Protein AF-A0A0S8DMG9-F1 (afdb_monomer)

pLDDT: mean 88.46, std 14.04, range [35.97, 98.25]

Secondary structure (DSSP, 8-state):
-HHHHHHHHHHHHHTSEE-S-TTSBPTTTSSBPSSEEEES-HHHHTTS-HHHHHTS--EEEE--HHHHHHHTT----SHHHHHHHHHHHHHHHTHHHHTPPP--HHHHHTS-HHHHHHHHHHHHHHHHHHHHHH--------

Structure (mmCIF, N/CA/C/O backbone):
data_AF-A0A0S8DMG9-F1
#
_entry.id   AF-A0A0S8DMG9-F1
#
loop_
_atom_site.group_PDB
_atom_site.id
_atom_site.type_symbol
_atom_site.label_atom_id
_atom_site.label_alt_id
_atom_site.label_comp_id
_atom_site.label_asym_id
_atom_site.label_entity_id
_atom_site.label_seq_id
_atom_site.pdbx_PDB_ins_code
_atom_site.Cartn_x
_atom_site.Cartn_y
_atom_site.Cartn_z
_atom_site.occupancy
_atom_site.B_iso_or_equiv
_atom_site.auth_seq_id
_atom_site.auth_comp_id
_atom_site.auth_asym_id
_atom_site.auth_atom_id
_atom_site.pdbx_PDB_model_num
ATOM 1 N N . MET A 1 1 ? 32.160 -0.568 -6.320 1.00 47.88 1 MET A N 1
ATOM 2 C CA . MET A 1 1 ? 30.929 -1.111 -6.952 1.00 47.88 1 MET A CA 1
ATOM 3 C C . MET A 1 1 ? 29.608 -0.477 -6.490 1.00 47.88 1 MET A C 1
ATOM 5 O O . MET A 1 1 ? 28.676 -0.460 -7.279 1.00 47.88 1 MET A O 1
ATOM 9 N N . VAL A 1 2 ? 29.483 0.077 -5.274 1.00 43.91 2 VAL A N 1
ATOM 10 C CA . VAL A 1 2 ? 28.187 0.589 -4.753 1.00 43.91 2 VAL A CA 1
ATOM 11 C C . VAL A 1 2 ? 27.739 1.923 -5.387 1.00 43.91 2 VAL A C 1
ATOM 13 O O . VAL A 1 2 ? 26.551 2.133 -5.623 1.00 43.91 2 VAL A O 1
ATOM 16 N N . LEU A 1 3 ? 28.683 2.811 -5.723 1.00 42.16 3 LEU A N 1
ATOM 17 C CA . LEU A 1 3 ? 28.391 4.150 -6.264 1.00 42.16 3 LEU A CA 1
ATOM 18 C C . LEU A 1 3 ? 27.793 4.139 -7.683 1.00 42.16 3 LEU A C 1
ATOM 20 O O . LEU A 1 3 ? 26.922 4.951 -7.981 1.00 42.16 3 LEU A O 1
ATOM 24 N N . HIS A 1 4 ? 28.209 3.199 -8.538 1.00 43.38 4 HIS A N 1
ATOM 25 C CA . HIS A 1 4 ? 27.681 3.081 -9.905 1.00 43.38 4 HIS A CA 1
ATOM 26 C C . HIS A 1 4 ? 26.231 2.579 -9.914 1.00 43.38 4 HIS A C 1
ATOM 28 O O . HIS A 1 4 ? 25.401 3.105 -10.649 1.00 43.38 4 HIS A O 1
ATOM 34 N N . ARG A 1 5 ? 25.892 1.638 -9.019 1.00 51.09 5 ARG A N 1
ATOM 35 C CA . ARG A 1 5 ? 24.514 1.152 -8.855 1.00 51.09 5 ARG A CA 1
ATOM 36 C C . ARG A 1 5 ? 23.563 2.261 -8.399 1.00 51.09 5 ARG A C 1
ATOM 38 O O . ARG A 1 5 ? 22.465 2.359 -8.926 1.00 51.09 5 ARG A O 1
ATOM 45 N N . ARG A 1 6 ? 23.988 3.129 -7.470 1.00 56.97 6 ARG A N 1
ATOM 46 C CA . ARG A 1 6 ? 23.168 4.265 -7.006 1.00 56.97 6 ARG A CA 1
ATOM 47 C C . ARG A 1 6 ? 22.858 5.280 -8.113 1.00 56.97 6 ARG A C 1
ATOM 49 O O . ARG A 1 6 ? 21.743 5.781 -8.145 1.00 56.97 6 ARG A O 1
ATOM 56 N N . LYS A 1 7 ? 23.797 5.555 -9.029 1.00 57.00 7 LYS A N 1
ATOM 57 C CA . LYS A 1 7 ? 23.536 6.427 -10.191 1.00 57.00 7 LYS A CA 1
ATOM 58 C C . LYS A 1 7 ? 22.537 5.810 -11.176 1.00 57.00 7 LYS A C 1
ATOM 60 O O . LYS A 1 7 ? 21.659 6.527 -11.637 1.00 57.00 7 LYS A O 1
ATOM 65 N N . ALA A 1 8 ? 22.627 4.503 -11.435 1.00 59.38 8 ALA A N 1
ATOM 66 C CA . ALA A 1 8 ? 21.688 3.803 -12.318 1.00 59.38 8 ALA A CA 1
ATOM 67 C C . ALA A 1 8 ? 20.244 3.835 -11.779 1.00 59.38 8 ALA A C 1
ATOM 69 O O . ALA A 1 8 ? 19.332 4.207 -12.505 1.00 59.38 8 ALA A O 1
ATOM 70 N N . PHE A 1 9 ? 20.046 3.578 -10.478 1.00 61.88 9 PHE A N 1
ATOM 71 C CA . PHE A 1 9 ? 18.717 3.662 -9.849 1.00 61.88 9 PHE A CA 1
ATOM 72 C C . PHE A 1 9 ? 18.090 5.064 -9.916 1.00 61.88 9 PHE A C 1
ATOM 74 O O . PHE A 1 9 ? 16.878 5.179 -10.064 1.00 61.88 9 PHE A O 1
ATOM 81 N N . LEU A 1 10 ? 18.900 6.123 -9.800 1.00 66.50 10 LEU A N 1
ATOM 82 C CA . LEU A 1 10 ? 18.418 7.504 -9.908 1.00 66.50 10 LEU A CA 1
ATOM 83 C C . LEU A 1 10 ? 18.023 7.866 -11.344 1.00 66.50 10 LEU A C 1
ATOM 85 O O . LEU A 1 10 ? 17.040 8.571 -11.538 1.00 66.50 10 LEU A O 1
ATOM 89 N N . MET A 1 11 ? 18.762 7.376 -12.344 1.00 67.06 11 MET A N 1
ATOM 90 C CA . MET A 1 11 ? 18.392 7.559 -13.751 1.00 67.06 11 MET A CA 1
ATOM 91 C C . MET A 1 11 ? 17.102 6.803 -14.091 1.00 67.06 11 MET A C 1
ATOM 93 O O . MET A 1 11 ? 16.217 7.377 -14.720 1.00 67.06 11 MET A O 1
ATOM 97 N N . ASP A 1 12 ? 16.955 5.570 -13.596 1.00 77.75 12 ASP A N 1
ATOM 98 C CA . ASP A 1 12 ? 15.754 4.758 -13.811 1.00 77.75 12 ASP A CA 1
ATOM 99 C C . ASP A 1 12 ? 14.508 5.346 -13.124 1.00 77.75 12 ASP A C 1
ATOM 101 O O . ASP A 1 12 ? 13.416 5.272 -13.679 1.00 77.75 12 ASP A O 1
ATOM 105 N N . ASP A 1 13 ? 14.635 5.960 -11.939 1.00 83.06 13 ASP A N 1
ATOM 106 C CA . ASP A 1 13 ? 13.503 6.595 -11.239 1.00 83.06 13 ASP A CA 1
ATOM 107 C C . ASP A 1 13 ? 12.941 7.822 -11.974 1.00 83.06 13 ASP A C 1
ATOM 109 O O . ASP A 1 13 ? 11.728 8.071 -11.950 1.00 83.06 13 ASP A O 1
ATOM 113 N N . CYS A 1 14 ? 13.807 8.582 -12.647 1.00 84.31 14 CYS A N 1
ATOM 114 C CA . CYS A 1 14 ? 13.410 9.751 -13.430 1.00 84.31 14 CYS A CA 1
ATOM 115 C C . CYS A 1 14 ? 12.607 9.383 -14.686 1.00 84.31 14 CYS A C 1
ATOM 117 O O . CYS A 1 14 ? 11.887 10.233 -15.200 1.00 84.31 14 CYS A O 1
ATOM 119 N N . ALA A 1 15 ? 12.695 8.136 -15.159 1.00 87.31 15 ALA A N 1
ATOM 120 C CA . ALA A 1 15 ? 11.975 7.668 -16.343 1.00 87.31 15 ALA A CA 1
ATOM 121 C C . ALA A 1 15 ? 10.473 7.413 -16.096 1.00 87.31 15 ALA A C 1
ATOM 123 O O . ALA A 1 15 ? 9.739 7.110 -17.033 1.00 87.31 15 ALA A O 1
ATOM 124 N N . TYR A 1 16 ? 10.005 7.503 -14.846 1.00 93.38 16 TYR A N 1
ATOM 125 C CA . TYR A 1 16 ? 8.613 7.231 -14.490 1.00 93.38 16 TYR A CA 1
ATOM 126 C C . TYR A 1 16 ? 7.743 8.483 -14.539 1.00 93.38 16 TYR A C 1
ATOM 128 O O . TYR A 1 16 ? 8.009 9.465 -13.840 1.00 93.38 16 TYR A O 1
ATOM 136 N N . ASP A 1 17 ? 6.602 8.369 -15.215 1.00 94.19 17 ASP A N 1
ATOM 137 C CA . ASP A 1 17 ? 5.538 9.362 -15.147 1.00 94.19 17 ASP A CA 1
ATOM 138 C C . ASP A 1 17 ? 4.932 9.412 -13.739 1.00 94.19 17 ASP A C 1
ATOM 140 O O . ASP A 1 17 ? 4.507 8.399 -13.164 1.00 94.19 17 ASP A O 1
ATOM 144 N N . ILE A 1 18 ? 4.849 10.619 -13.184 1.00 94.88 18 ILE A N 1
ATOM 145 C CA . ILE A 1 18 ? 4.314 10.853 -11.843 1.00 94.88 18 ILE A CA 1
ATOM 146 C C . ILE A 1 18 ? 2.795 11.043 -11.914 1.00 94.88 18 ILE A C 1
ATOM 148 O O . ILE A 1 18 ? 2.296 12.023 -12.460 1.00 94.88 18 ILE A O 1
ATOM 152 N N . MET A 1 19 ? 2.039 10.130 -11.300 1.00 94.31 19 MET A N 1
ATOM 153 C CA . MET A 1 19 ? 0.568 10.090 -11.391 1.00 94.31 19 MET A CA 1
ATOM 154 C C . MET A 1 19 ? -0.166 10.772 -10.213 1.00 94.31 19 MET A C 1
ATOM 156 O O . MET A 1 19 ? -1.377 10.583 -10.039 1.00 94.31 19 MET A O 1
ATOM 160 N N . GLY A 1 20 ? 0.552 11.525 -9.376 1.00 92.31 20 GLY A N 1
ATOM 161 C CA . GLY A 1 20 ? 0.047 12.228 -8.187 1.00 92.31 20 GLY A CA 1
ATOM 162 C C . GLY A 1 20 ? 1.186 12.774 -7.322 1.00 92.31 20 GLY A C 1
ATOM 163 O O . GLY A 1 20 ? 2.350 12.564 -7.644 1.00 92.31 20 GLY A O 1
ATOM 164 N N . ARG A 1 21 ? 0.883 13.464 -6.226 1.00 92.75 21 ARG A N 1
ATOM 165 C CA . ARG A 1 21 ? 1.882 14.023 -5.297 1.00 92.75 21 ARG A CA 1
ATOM 166 C C . ARG A 1 21 ? 1.889 13.274 -3.967 1.00 92.75 21 ARG A C 1
ATOM 168 O O . ARG A 1 21 ? 0.914 12.608 -3.637 1.00 92.75 21 ARG A O 1
ATOM 175 N N . GLU A 1 22 ? 2.971 13.403 -3.203 1.00 90.44 22 GLU A N 1
ATOM 176 C CA . GLU A 1 22 ? 2.932 13.044 -1.779 1.00 90.44 22 GLU A CA 1
ATOM 177 C C . GLU A 1 22 ? 1.840 13.860 -1.072 1.00 90.44 22 GLU A C 1
ATOM 179 O O . GLU A 1 22 ? 1.543 14.988 -1.476 1.00 90.44 22 GLU A O 1
ATOM 184 N N . GLY A 1 23 ? 1.183 13.265 -0.079 1.00 93.69 23 GLY A N 1
ATOM 185 C CA . GLY A 1 23 ? -0.035 13.808 0.526 1.00 93.69 23 GLY A CA 1
ATOM 186 C C . GLY A 1 23 ? -1.326 13.485 -0.242 1.00 93.69 23 GLY A C 1
ATOM 187 O O . GLY A 1 23 ? -2.403 13.488 0.351 1.00 93.69 23 GLY A O 1
ATOM 188 N N . ASP A 1 24 ? -1.273 13.115 -1.533 1.00 95.81 24 ASP A N 1
ATOM 189 C CA . ASP A 1 24 ? -2.478 12.631 -2.225 1.00 95.81 24 ASP A CA 1
ATOM 190 C C . ASP A 1 24 ? -2.954 11.297 -1.606 1.00 95.81 24 ASP A C 1
ATOM 192 O O . ASP A 1 24 ? -2.134 10.522 -1.095 1.00 95.81 24 ASP A O 1
ATOM 196 N N . PRO A 1 25 ? -4.252 10.949 -1.715 1.00 96.69 25 PRO A N 1
ATOM 197 C CA . PRO A 1 25 ? -4.749 9.654 -1.267 1.00 96.69 25 PRO A CA 1
ATOM 198 C C . PRO A 1 25 ? -4.039 8.483 -1.960 1.00 96.69 25 PRO A C 1
ATOM 200 O O . PRO A 1 25 ? -4.014 8.373 -3.192 1.00 96.69 25 PRO A O 1
ATOM 203 N N . CYS A 1 26 ? -3.523 7.566 -1.147 1.00 97.31 26 CYS A N 1
ATOM 204 C CA . CYS A 1 26 ? -2.907 6.308 -1.536 1.00 97.31 26 CYS A CA 1
ATOM 205 C C . CYS A 1 26 ? -3.820 5.561 -2.503 1.00 97.31 26 CYS A C 1
ATOM 207 O O . CYS A 1 26 ? -4.970 5.238 -2.190 1.00 97.31 26 CYS A O 1
ATOM 209 N N . VAL A 1 27 ? -3.291 5.209 -3.674 1.00 96.81 27 VAL A N 1
ATOM 210 C CA . VAL A 1 27 ? -4.088 4.583 -4.741 1.00 96.81 27 VAL A CA 1
ATOM 211 C C . VAL A 1 27 ? -4.620 3.189 -4.383 1.00 96.81 27 VAL A C 1
ATOM 213 O O . 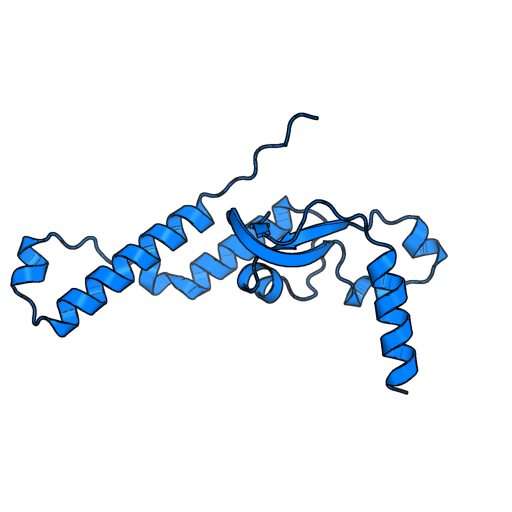VAL A 1 27 ? -5.512 2.671 -5.070 1.00 96.81 27 VAL A O 1
ATOM 216 N N . TYR A 1 28 ? -4.092 2.597 -3.309 1.00 96.94 28 TYR A N 1
ATOM 217 C CA . TYR A 1 28 ? -4.423 1.259 -2.829 1.00 96.94 28 TYR A CA 1
ATOM 218 C C . TYR A 1 28 ? -5.417 1.253 -1.668 1.00 96.94 28 TYR A C 1
ATOM 220 O O . TYR A 1 28 ? -6.279 0.382 -1.640 1.00 96.94 28 TYR A O 1
ATOM 228 N N . CYS A 1 29 ? -5.338 2.205 -0.735 1.00 96.94 29 CYS A N 1
ATOM 229 C CA . CYS A 1 29 ? -6.167 2.177 0.479 1.00 96.94 29 CYS A CA 1
ATOM 230 C C . CYS A 1 29 ? -6.709 3.539 0.937 1.00 96.94 29 CYS A C 1
ATOM 232 O O . CYS A 1 29 ? -7.268 3.625 2.024 1.00 96.94 29 CYS A O 1
ATOM 234 N N . GLY A 1 30 ? -6.505 4.610 0.166 1.00 96.12 30 GLY A N 1
ATOM 235 C CA . GLY A 1 30 ? -7.062 5.935 0.456 1.00 96.12 30 GLY A CA 1
ATOM 236 C C . GLY A 1 30 ? -6.365 6.736 1.560 1.00 96.12 30 GLY A C 1
ATOM 237 O O . GLY A 1 30 ? -6.618 7.928 1.663 1.00 96.12 30 GLY A O 1
ATOM 238 N N . GLN A 1 31 ? -5.466 6.125 2.338 1.00 96.50 31 GLN A N 1
ATOM 239 C CA . GLN A 1 31 ? -4.638 6.828 3.330 1.00 96.50 31 GLN A CA 1
ATOM 240 C C . GLN A 1 31 ? -3.743 7.886 2.699 1.00 96.50 31 GLN A C 1
ATOM 242 O O . GLN A 1 31 ? -3.377 7.750 1.538 1.00 96.50 31 GLN A O 1
ATOM 247 N N . GLU A 1 32 ? -3.314 8.879 3.468 1.00 96.69 32 GLU A N 1
ATOM 248 C CA . GLU A 1 32 ? -2.330 9.853 2.999 1.00 96.69 32 GLU A CA 1
ATOM 249 C C . GLU A 1 32 ? -1.055 9.153 2.492 1.00 96.69 32 GLU A C 1
ATOM 251 O O . GLU A 1 32 ? -0.521 8.229 3.121 1.00 96.69 32 GLU A O 1
ATOM 256 N N . SER A 1 33 ? -0.609 9.527 1.293 1.00 97.44 33 SER A N 1
ATOM 257 C CA . SER A 1 33 ? 0.624 8.992 0.722 1.00 97.44 33 SER A CA 1
ATOM 258 C C . SER A 1 33 ? 1.851 9.677 1.307 1.00 97.44 33 SER A C 1
ATOM 260 O O . SER A 1 33 ? 1.860 10.878 1.548 1.00 97.44 33 SER A O 1
ATOM 262 N N . SER A 1 34 ? 2.912 8.896 1.482 1.00 96.19 34 SER A N 1
ATOM 263 C CA . SER A 1 34 ? 4.204 9.357 2.002 1.00 96.19 34 SER A CA 1
ATOM 264 C C . SER A 1 34 ? 5.332 9.096 0.995 1.00 96.19 34 SER A C 1
ATOM 266 O O . SER A 1 34 ? 6.469 8.860 1.393 1.00 96.19 34 SER A O 1
ATOM 268 N N . GLY A 1 35 ? 4.977 8.944 -0.282 1.00 95.12 35 GLY A N 1
ATOM 269 C CA . GLY A 1 35 ? 5.871 8.558 -1.369 1.00 95.12 35 GLY A CA 1
ATOM 270 C C . GLY A 1 35 ? 5.112 7.931 -2.537 1.00 95.12 35 GLY A C 1
ATOM 271 O O . GLY A 1 35 ? 3.874 7.921 -2.571 1.00 95.12 35 GLY A O 1
ATOM 272 N N . HIS A 1 36 ? 5.862 7.353 -3.476 1.00 96.06 36 HIS A N 1
ATOM 273 C CA . HIS A 1 36 ? 5.312 6.708 -4.667 1.00 96.06 36 HIS A CA 1
ATOM 274 C C . HIS A 1 36 ? 5.700 5.235 -4.764 1.00 96.06 36 HIS A C 1
ATOM 276 O O . HIS A 1 36 ? 6.788 4.826 -4.366 1.00 96.06 36 HIS A O 1
ATOM 282 N N . ASP A 1 37 ? 4.785 4.450 -5.320 1.00 96.12 37 ASP A N 1
ATOM 283 C CA . ASP A 1 37 ? 5.003 3.068 -5.729 1.00 96.12 37 ASP A CA 1
ATOM 284 C C . ASP A 1 37 ? 5.266 3.004 -7.238 1.00 96.12 37 ASP A C 1
ATOM 286 O O . ASP A 1 37 ? 4.475 3.531 -8.029 1.00 96.12 37 AS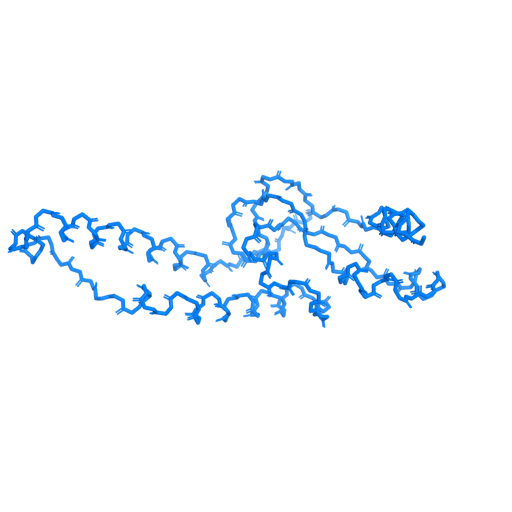P A O 1
ATOM 290 N N . HIS A 1 38 ? 6.363 2.355 -7.625 1.00 95.38 38 HIS A N 1
ATOM 291 C CA . HIS A 1 38 ? 6.784 2.181 -9.015 1.00 95.38 38 HIS A CA 1
ATOM 292 C C . HIS A 1 38 ? 6.071 1.003 -9.667 1.00 95.38 38 HIS A C 1
ATOM 294 O O . HIS A 1 38 ? 6.098 -0.126 -9.169 1.00 95.38 38 HIS A O 1
ATOM 300 N N . VAL A 1 39 ? 5.464 1.257 -10.824 1.00 94.62 39 VAL A N 1
ATOM 301 C CA . VAL A 1 39 ? 4.803 0.240 -11.639 1.00 94.62 39 VAL A CA 1
ATOM 302 C C . VAL A 1 39 ? 5.339 0.317 -13.071 1.00 94.62 39 VAL A C 1
ATOM 304 O O . VAL A 1 39 ? 5.000 1.263 -13.787 1.00 94.62 39 VAL A O 1
ATOM 307 N N . PRO A 1 40 ? 6.134 -0.671 -13.525 1.00 93.69 40 PRO A N 1
ATOM 308 C CA . PRO A 1 40 ? 6.704 -1.809 -12.779 1.00 93.69 40 PRO A CA 1
ATOM 309 C C . PRO A 1 40 ? 7.685 -1.401 -11.654 1.00 93.69 40 PRO A C 1
ATOM 311 O O . PRO A 1 40 ? 8.077 -0.247 -11.602 1.00 93.69 40 PRO A O 1
ATOM 314 N N . PRO A 1 41 ? 8.113 -2.309 -10.757 1.00 93.06 41 PRO A N 1
ATOM 315 C CA . PRO A 1 41 ? 9.083 -1.973 -9.709 1.00 93.06 41 PRO A CA 1
ATOM 316 C C . PRO A 1 41 ? 10.466 -1.590 -10.255 1.00 93.06 41 PRO A C 1
ATOM 318 O O . PRO A 1 41 ? 10.965 -2.218 -11.193 1.00 93.06 41 PRO A O 1
ATOM 321 N N . LEU A 1 42 ? 11.156 -0.651 -9.596 1.00 91.38 42 LEU A N 1
ATOM 322 C CA . LEU A 1 42 ? 12.515 -0.233 -9.980 1.00 91.38 42 LEU A CA 1
ATOM 323 C C . LEU A 1 42 ? 13.509 -1.397 -10.049 1.00 91.38 42 LEU A C 1
ATOM 325 O O . LEU A 1 42 ? 14.302 -1.466 -10.979 1.00 91.38 42 LEU A O 1
ATOM 329 N N . ALA A 1 43 ? 13.441 -2.343 -9.107 1.00 90.38 43 ALA A N 1
ATOM 330 C CA . ALA A 1 43 ? 14.327 -3.510 -9.087 1.00 90.38 43 ALA A CA 1
ATOM 331 C C . ALA A 1 43 ? 14.149 -4.441 -10.304 1.00 90.38 43 ALA A C 1
ATOM 333 O O . ALA A 1 43 ? 15.053 -5.216 -10.628 1.00 90.38 43 ALA A O 1
ATOM 334 N N . TYR A 1 44 ? 12.985 -4.386 -10.960 1.00 91.12 44 TYR A N 1
ATOM 335 C CA . TYR A 1 44 ? 12.739 -5.067 -12.227 1.00 91.12 44 TYR A CA 1
ATOM 336 C C . TYR A 1 44 ? 13.311 -4.252 -13.392 1.00 91.12 44 TYR A C 1
ATOM 338 O O . TYR A 1 44 ? 14.081 -4.792 -14.182 1.00 91.12 44 TYR A O 1
ATOM 346 N N . ILE A 1 45 ? 13.016 -2.949 -13.448 1.00 91.69 45 ILE A N 1
ATOM 347 C CA . ILE A 1 45 ? 13.499 -2.057 -14.514 1.00 91.69 45 ILE A CA 1
ATOM 348 C C . ILE A 1 45 ? 15.023 -1.965 -14.559 1.00 91.69 45 ILE A C 1
ATOM 350 O O . ILE A 1 45 ? 15.595 -2.034 -15.642 1.00 91.69 45 ILE A O 1
ATOM 354 N N . SER A 1 46 ? 15.701 -1.939 -13.411 1.00 89.69 46 SER A N 1
ATOM 355 C CA . SER A 1 46 ? 17.166 -1.854 -13.338 1.00 89.69 46 SER A CA 1
ATOM 356 C C . SER A 1 46 ? 17.903 -3.052 -13.957 1.00 89.69 46 SER A C 1
ATOM 358 O O . SER A 1 46 ? 19.131 -3.066 -13.994 1.00 89.69 46 SER A O 1
ATOM 360 N N . LYS A 1 47 ? 17.178 -4.111 -14.339 1.00 90.06 47 LYS A N 1
ATOM 361 C CA . LYS A 1 47 ? 17.722 -5.329 -14.960 1.00 90.06 47 LYS A CA 1
ATOM 362 C C . LYS A 1 47 ? 17.482 -5.388 -16.472 1.00 90.06 47 LYS A C 1
ATOM 364 O O . LYS A 1 47 ? 17.961 -6.327 -17.098 1.00 90.06 47 LYS A O 1
ATOM 369 N N . LEU A 1 48 ? 16.720 -4.450 -17.028 1.00 90.44 48 LEU A N 1
ATOM 370 C CA . LEU A 1 48 ? 16.390 -4.399 -18.450 1.00 90.44 48 LEU A CA 1
ATOM 371 C C . LEU A 1 48 ? 17.370 -3.495 -19.202 1.00 90.44 48 LEU A C 1
ATOM 373 O O . LEU A 1 48 ? 17.959 -2.585 -18.617 1.00 90.44 48 LEU A O 1
ATOM 377 N N . ASP A 1 49 ? 17.526 -3.744 -20.497 1.00 92.00 49 ASP A N 1
ATOM 378 C CA . ASP A 1 49 ? 18.205 -2.845 -21.428 1.00 92.00 49 ASP A CA 1
ATOM 379 C C . ASP A 1 49 ? 17.326 -1.629 -21.788 1.00 92.00 49 ASP A C 1
ATOM 381 O O . ASP A 1 49 ? 16.105 -1.645 -21.612 1.00 92.00 49 ASP A O 1
ATOM 385 N N . GLU A 1 50 ? 17.953 -0.560 -22.283 1.00 87.44 50 GLU A N 1
ATOM 386 C CA . GLU A 1 50 ? 17.272 0.706 -22.593 1.00 87.44 50 GLU A CA 1
ATOM 387 C C . GLU A 1 50 ? 16.224 0.579 -23.710 1.00 87.44 50 GLU A C 1
ATOM 389 O O . GLU A 1 50 ? 15.186 1.236 -23.648 1.00 87.44 50 GLU A O 1
ATOM 394 N N . GLU A 1 51 ? 16.450 -0.285 -24.705 1.00 90.62 51 GLU A N 1
ATOM 395 C CA . GLU A 1 51 ? 15.488 -0.516 -25.789 1.00 90.62 51 GLU A CA 1
ATOM 396 C C . GLU A 1 51 ? 14.191 -1.100 -25.222 1.00 90.62 51 GLU A C 1
ATOM 398 O O . GLU A 1 51 ? 13.111 -0.544 -25.428 1.00 90.62 51 GLU A O 1
ATOM 403 N N . THR A 1 52 ? 14.295 -2.137 -24.388 1.00 90.88 52 THR A N 1
ATOM 404 C CA . THR A 1 52 ? 13.147 -2.724 -23.692 1.00 90.88 52 THR A CA 1
ATOM 405 C C . THR A 1 52 ? 12.448 -1.703 -22.790 1.00 90.88 52 THR A C 1
ATOM 407 O O . THR A 1 52 ? 11.215 -1.642 -22.783 1.00 90.88 52 THR A O 1
ATOM 410 N N . LYS A 1 53 ? 13.196 -0.880 -22.038 1.00 89.12 53 LYS A N 1
ATOM 411 C CA . LYS A 1 53 ? 12.615 0.153 -21.156 1.00 89.12 53 LYS A CA 1
ATOM 412 C C . LYS A 1 53 ? 11.767 1.161 -21.928 1.00 89.12 53 LYS A C 1
ATOM 414 O O . LYS A 1 53 ? 10.675 1.490 -21.467 1.00 89.12 53 LYS A O 1
ATOM 419 N N . ASN A 1 54 ? 12.216 1.589 -23.108 1.00 87.88 54 ASN A N 1
ATOM 420 C CA . ASN A 1 54 ? 11.509 2.562 -23.950 1.00 87.88 54 ASN A CA 1
ATOM 421 C C . ASN A 1 54 ? 10.139 2.067 -24.445 1.00 87.88 54 ASN A C 1
ATOM 423 O O . ASN A 1 54 ? 9.284 2.873 -24.811 1.00 87.88 54 ASN A O 1
ATOM 427 N N . HIS A 1 55 ? 9.899 0.754 -24.426 1.00 90.25 55 HIS A N 1
ATOM 428 C CA . HIS A 1 55 ? 8.611 0.154 -24.782 1.00 90.25 55 HIS A CA 1
ATOM 429 C C . HIS A 1 55 ? 7.674 -0.065 -23.582 1.00 90.25 55 HIS A C 1
ATOM 431 O O . HIS A 1 55 ? 6.545 -0.535 -23.756 1.00 90.25 55 HIS A O 1
ATOM 437 N N . LEU A 1 56 ? 8.108 0.261 -22.361 1.00 90.00 56 LEU A N 1
ATOM 438 C CA . LEU A 1 56 ? 7.317 0.088 -21.147 1.00 90.00 56 LEU A CA 1
ATOM 439 C C . LEU A 1 56 ? 6.641 1.388 -20.712 1.00 90.00 56 LEU A C 1
ATOM 441 O O . LEU A 1 56 ? 7.176 2.484 -20.800 1.00 90.00 56 LEU A O 1
ATOM 445 N N . ASN A 1 57 ? 5.443 1.238 -20.158 1.00 90.56 57 ASN A N 1
ATOM 446 C CA . ASN A 1 57 ? 4.699 2.335 -19.555 1.00 90.56 57 ASN A CA 1
ATOM 447 C C . ASN A 1 57 ? 5.082 2.457 -18.074 1.00 90.56 57 ASN A C 1
ATOM 449 O O . ASN A 1 57 ? 4.473 1.808 -17.219 1.00 90.56 57 ASN A O 1
ATOM 453 N N . LEU A 1 58 ? 6.123 3.240 -17.796 1.00 93.44 58 LEU A N 1
ATOM 454 C CA . LEU A 1 58 ? 6.675 3.436 -16.458 1.00 93.44 58 LEU A CA 1
ATOM 455 C C . LEU A 1 58 ? 5.879 4.512 -15.715 1.00 93.44 58 LEU A C 1
ATOM 457 O O . LEU A 1 58 ? 5.915 5.685 -16.074 1.00 93.44 58 LEU A O 1
ATOM 461 N N . ARG A 1 59 ? 5.140 4.125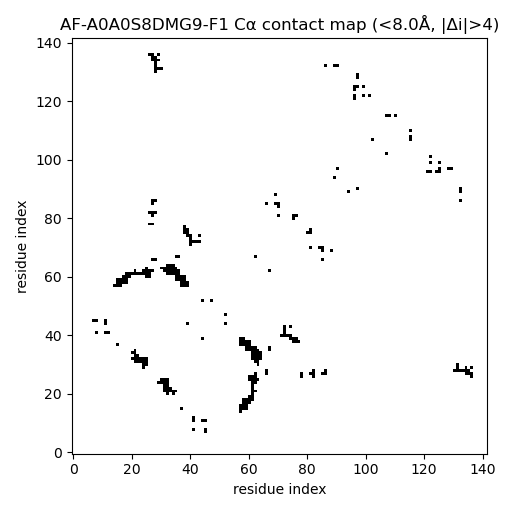 -14.670 1.00 95.06 59 ARG A N 1
ATOM 462 C CA . ARG A 1 59 ? 4.332 5.060 -13.869 1.00 95.06 59 ARG A CA 1
ATOM 463 C C . ARG A 1 59 ? 4.563 4.872 -12.389 1.00 95.06 59 ARG A C 1
ATOM 465 O O . ARG A 1 59 ? 4.612 3.741 -11.910 1.00 95.06 59 ARG A O 1
ATOM 472 N N . LYS A 1 60 ? 4.649 5.974 -11.651 1.00 95.25 60 LYS A N 1
ATOM 473 C CA . LYS A 1 60 ? 4.713 5.947 -10.190 1.00 95.25 60 LYS A CA 1
ATOM 474 C C . LYS A 1 60 ? 3.504 6.633 -9.570 1.00 95.25 60 LYS A C 1
ATOM 476 O O . LYS A 1 60 ? 3.078 7.707 -10.000 1.00 95.25 60 LYS A O 1
ATOM 481 N N . PHE A 1 61 ? 2.898 5.976 -8.585 1.00 95.75 61 PHE A N 1
ATOM 482 C CA . PHE A 1 61 ? 1.602 6.358 -8.016 1.00 95.75 61 PHE A CA 1
ATOM 483 C C . PHE A 1 61 ? 1.715 6.676 -6.527 1.00 95.75 61 PHE A C 1
ATOM 485 O O . PHE A 1 61 ? 2.438 5.965 -5.836 1.00 95.75 61 PHE A O 1
ATOM 492 N N . PRO A 1 62 ? 0.967 7.667 -6.005 1.00 97.31 62 PRO A N 1
ATOM 493 C CA . PRO A 1 62 ? 0.997 7.983 -4.582 1.00 97.31 62 PRO A CA 1
ATOM 494 C C . PRO A 1 62 ? 0.576 6.766 -3.748 1.00 97.31 62 PRO A C 1
ATOM 496 O O . PRO A 1 62 ? -0.491 6.178 -3.962 1.00 97.31 62 PRO A O 1
ATOM 499 N N . ALA A 1 63 ? 1.414 6.384 -2.790 1.00 97.62 63 ALA A N 1
ATOM 500 C CA . ALA A 1 63 ? 1.199 5.240 -1.918 1.00 97.62 63 ALA A CA 1
ATOM 501 C C . ALA A 1 63 ? 1.586 5.581 -0.475 1.00 97.62 63 ALA A C 1
ATOM 503 O O . ALA A 1 63 ? 2.598 6.229 -0.211 1.00 97.62 63 ALA A O 1
ATOM 504 N N . CYS A 1 64 ? 0.781 5.135 0.489 1.00 97.88 64 CYS A N 1
ATOM 505 C CA . CYS A 1 64 ? 1.186 5.205 1.889 1.00 97.88 64 CYS A CA 1
ATOM 506 C C . CYS A 1 64 ? 2.308 4.193 2.153 1.00 97.88 64 CYS A C 1
ATOM 508 O O . CYS A 1 64 ? 2.373 3.141 1.502 1.00 97.88 64 CYS A O 1
ATOM 510 N N . ARG A 1 65 ? 3.160 4.490 3.141 1.00 97.62 65 ARG A N 1
ATOM 511 C CA . ARG A 1 65 ? 4.322 3.667 3.508 1.00 97.62 65 ARG A CA 1
ATOM 512 C C . ARG A 1 65 ? 3.997 2.181 3.611 1.00 97.62 65 ARG A C 1
ATOM 514 O O .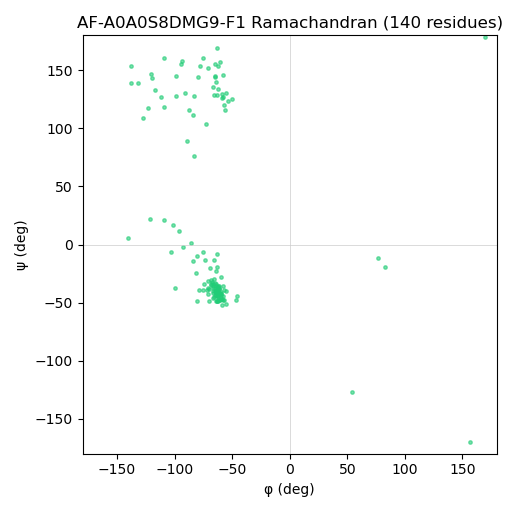 ARG A 1 65 ? 4.700 1.364 3.034 1.00 97.62 65 ARG A O 1
ATOM 521 N N . GLU A 1 66 ? 2.916 1.826 4.303 1.00 98.06 66 GLU A N 1
ATOM 522 C CA . GLU A 1 66 ? 2.562 0.423 4.514 1.00 98.06 66 GLU A CA 1
ATOM 523 C C . GLU A 1 66 ? 2.190 -0.300 3.214 1.00 98.06 66 GLU A C 1
ATOM 525 O O . GLU A 1 66 ? 2.657 -1.412 2.984 1.00 98.06 66 GLU A O 1
ATOM 530 N N . CYS A 1 67 ? 1.371 0.313 2.355 1.00 97.94 67 CYS A N 1
ATOM 531 C CA . CYS A 1 67 ? 0.991 -0.312 1.087 1.00 97.94 67 CYS A CA 1
ATOM 532 C C . CYS A 1 67 ? 2.203 -0.483 0.171 1.00 97.94 67 CYS A C 1
ATOM 534 O O . CYS A 1 67 ? 2.348 -1.536 -0.444 1.00 97.94 67 CYS A O 1
ATOM 536 N N . ASN A 1 68 ? 3.087 0.519 0.134 1.00 97.12 68 ASN A N 1
ATOM 537 C CA . ASN A 1 68 ? 4.325 0.442 -0.635 1.00 97.12 68 ASN A CA 1
ATOM 538 C C . ASN A 1 68 ? 5.243 -0.677 -0.105 1.00 97.12 68 ASN A C 1
ATOM 540 O O . ASN A 1 68 ? 5.734 -1.501 -0.868 1.00 97.12 68 ASN A O 1
ATOM 544 N N . SER A 1 69 ? 5.398 -0.789 1.221 1.00 97.31 69 SER A N 1
ATOM 545 C CA . SER A 1 69 ? 6.177 -1.869 1.842 1.00 97.31 69 SER A CA 1
ATOM 546 C C . SER A 1 69 ? 5.586 -3.262 1.609 1.00 97.31 69 SER A C 1
ATOM 548 O O . SER A 1 69 ? 6.343 -4.211 1.446 1.00 97.31 69 SER A O 1
ATOM 550 N N . ILE A 1 70 ? 4.256 -3.403 1.588 1.00 97.56 70 ILE A N 1
ATOM 551 C CA . ILE A 1 70 ? 3.592 -4.678 1.274 1.00 97.56 70 ILE A CA 1
ATOM 552 C C . ILE A 1 70 ? 3.887 -5.109 -0.166 1.00 97.56 70 ILE A C 1
ATOM 554 O O . ILE A 1 70 ? 4.090 -6.297 -0.411 1.00 97.56 70 ILE A O 1
ATOM 558 N N . LEU A 1 71 ? 3.875 -4.165 -1.111 1.00 97.06 71 LEU A N 1
ATOM 559 C CA . LEU A 1 71 ? 4.128 -4.445 -2.523 1.00 97.06 71 LEU A CA 1
ATOM 560 C C . LEU A 1 71 ? 5.596 -4.790 -2.782 1.00 97.06 71 LEU A C 1
ATOM 562 O O . LEU A 1 71 ? 5.867 -5.743 -3.510 1.00 97.06 71 LEU A O 1
ATOM 566 N N . GLY A 1 72 ? 6.531 -4.056 -2.176 1.00 94.44 72 GLY A N 1
ATOM 567 C CA . GLY A 1 72 ? 7.959 -4.294 -2.369 1.00 94.44 72 GLY A CA 1
ATOM 568 C C . GLY A 1 72 ? 8.336 -4.294 -3.854 1.00 94.44 72 GLY A C 1
ATOM 569 O O . GLY A 1 72 ? 8.010 -3.365 -4.589 1.00 94.44 72 GLY A O 1
ATOM 570 N N . ASP A 1 73 ? 9.001 -5.354 -4.309 1.00 93.06 73 ASP A N 1
ATOM 571 C CA . ASP A 1 73 ? 9.432 -5.540 -5.697 1.00 93.06 73 ASP A CA 1
ATOM 572 C C . ASP A 1 73 ? 8.538 -6.497 -6.506 1.00 93.06 73 ASP A C 1
ATOM 574 O O . ASP A 1 73 ? 8.930 -6.950 -7.586 1.00 93.06 73 ASP A O 1
ATOM 578 N N . ILE A 1 74 ? 7.317 -6.782 -6.034 1.00 94.06 74 ILE A N 1
ATOM 579 C CA . ILE A 1 74 ? 6.411 -7.694 -6.734 1.00 94.06 74 ILE A CA 1
ATOM 580 C C . ILE A 1 74 ? 6.027 -7.155 -8.119 1.00 94.06 74 ILE A C 1
ATOM 582 O O . ILE A 1 74 ? 5.550 -6.021 -8.285 1.00 94.06 74 ILE A O 1
ATOM 586 N N . LEU A 1 75 ? 6.186 -8.001 -9.137 1.00 93.88 75 LEU A N 1
ATOM 587 C CA . LEU A 1 75 ? 5.872 -7.663 -10.521 1.00 93.88 75 LEU A CA 1
ATOM 588 C C . LEU A 1 75 ? 4.376 -7.854 -10.815 1.00 93.88 75 LEU A C 1
ATOM 590 O O . LEU A 1 75 ? 3.956 -8.805 -11.468 1.00 93.88 75 LEU A O 1
ATOM 594 N N . LEU A 1 76 ? 3.566 -6.911 -10.342 1.00 93.31 76 LEU A N 1
ATOM 595 C CA . LEU A 1 76 ? 2.160 -6.761 -10.722 1.00 93.31 76 LEU A CA 1
ATOM 596 C C . LEU A 1 76 ? 2.022 -5.510 -11.593 1.00 93.31 76 LEU A C 1
ATOM 598 O O . LEU A 1 76 ? 2.338 -4.409 -11.136 1.00 93.31 76 LEU A O 1
ATOM 602 N N . LYS A 1 77 ? 1.581 -5.691 -12.844 1.00 81.81 77 LYS A N 1
ATOM 603 C CA . LYS A 1 77 ? 1.638 -4.670 -13.909 1.00 81.81 77 LYS A CA 1
ATOM 604 C C . LYS A 1 77 ? 0.520 -3.626 -13.853 1.00 81.81 77 LYS A C 1
ATOM 606 O O . LYS A 1 77 ? 0.571 -2.644 -14.586 1.00 81.81 77 LYS A O 1
ATOM 611 N N . ASP A 1 78 ? -0.488 -3.822 -13.010 1.00 87.88 78 ASP A N 1
ATOM 612 C CA . ASP A 1 78 ? -1.640 -2.933 -12.940 1.00 87.88 78 ASP A CA 1
ATOM 613 C C . ASP A 1 78 ? -2.079 -2.637 -11.499 1.00 87.88 78 ASP A C 1
ATOM 615 O O . ASP A 1 78 ? -1.889 -3.420 -10.565 1.00 87.88 78 ASP A O 1
ATOM 619 N N . ILE A 1 79 ? -2.711 -1.475 -11.333 1.00 92.81 79 ILE A N 1
ATOM 620 C CA . ILE A 1 79 ? -3.141 -0.954 -10.031 1.00 92.81 79 ILE A CA 1
ATOM 621 C C . ILE A 1 79 ? -4.225 -1.821 -9.387 1.00 92.81 79 ILE A C 1
ATOM 623 O O . ILE A 1 79 ? -4.308 -1.873 -8.160 1.00 92.81 79 ILE A O 1
ATOM 627 N N . ARG A 1 80 ? -5.067 -2.501 -10.177 1.00 93.06 80 ARG A N 1
ATOM 628 C CA . ARG A 1 80 ? -6.141 -3.343 -9.640 1.00 93.06 80 ARG A CA 1
ATOM 629 C C . ARG A 1 80 ? -5.543 -4.584 -8.980 1.00 93.06 80 ARG A C 1
ATOM 631 O O . ARG A 1 80 ? -5.881 -4.852 -7.829 1.00 93.06 80 ARG A O 1
ATOM 638 N N . SER A 1 81 ? -4.630 -5.276 -9.655 1.00 94.38 81 SER A N 1
ATOM 639 C CA . SER A 1 81 ? -3.930 -6.444 -9.110 1.00 94.38 81 SER A CA 1
ATOM 640 C C . SER A 1 81 ? -3.100 -6.078 -7.880 1.00 94.38 81 SER A C 1
ATOM 642 O O . SER A 1 81 ? -3.189 -6.748 -6.852 1.00 94.38 81 SER A O 1
ATOM 644 N N . ARG A 1 82 ? -2.366 -4.956 -7.930 1.00 96.38 82 ARG A N 1
ATOM 645 C CA . ARG A 1 82 ? -1.607 -4.432 -6.778 1.00 96.38 82 ARG A CA 1
ATOM 646 C C . ARG A 1 82 ? -2.513 -4.116 -5.586 1.00 96.38 82 ARG A C 1
ATOM 648 O O . ARG A 1 82 ? -2.203 -4.509 -4.464 1.00 96.38 82 ARG A O 1
ATOM 655 N N . ARG A 1 83 ? -3.667 -3.475 -5.812 1.00 96.38 83 ARG A N 1
ATOM 656 C CA . ARG A 1 83 ? -4.650 -3.202 -4.751 1.00 96.38 83 ARG A CA 1
ATOM 657 C C . ARG A 1 83 ? -5.185 -4.484 -4.127 1.00 96.38 83 ARG A C 1
ATOM 659 O O . ARG A 1 83 ? -5.222 -4.572 -2.905 1.00 96.38 83 ARG A O 1
ATOM 666 N N . ALA A 1 84 ? -5.589 -5.456 -4.945 1.00 96.12 84 ALA A N 1
ATOM 667 C CA . ALA A 1 84 ? -6.110 -6.729 -4.456 1.00 96.12 84 ALA A CA 1
ATOM 668 C C . ALA A 1 84 ? -5.081 -7.440 -3.564 1.00 96.12 84 ALA A C 1
ATOM 670 O O . ALA A 1 84 ? -5.416 -7.866 -2.460 1.00 96.12 84 ALA A O 1
ATOM 671 N N . TYR A 1 85 ? -3.817 -7.467 -3.996 1.00 97.50 85 TYR A N 1
ATOM 672 C CA . TYR A 1 85 ? -2.715 -8.020 -3.215 1.00 97.50 85 TYR A CA 1
ATOM 673 C C . TYR A 1 85 ? -2.522 -7.290 -1.877 1.00 97.50 85 TYR A C 1
ATOM 675 O O . TYR A 1 85 ? -2.451 -7.924 -0.825 1.00 97.50 85 TYR A O 1
ATOM 683 N N . VAL A 1 86 ? -2.500 -5.953 -1.892 1.00 97.88 86 VAL A N 1
ATOM 684 C CA . VAL A 1 86 ? -2.387 -5.139 -0.671 1.00 97.88 86 VAL A CA 1
ATOM 685 C C . VAL A 1 86 ? -3.547 -5.397 0.284 1.00 97.88 86 VAL A C 1
ATOM 687 O O . VAL A 1 86 ? -3.323 -5.600 1.474 1.00 97.88 86 VAL A O 1
ATOM 690 N N . HIS A 1 87 ? -4.782 -5.404 -0.217 1.00 97.75 87 HIS A N 1
ATOM 691 C CA . HIS A 1 87 ? -5.975 -5.644 0.596 1.00 97.75 87 HIS A CA 1
ATOM 692 C C . HIS A 1 87 ? -5.932 -7.019 1.254 1.00 97.75 87 HIS A C 1
ATOM 694 O O . HIS A 1 87 ? -6.225 -7.131 2.441 1.00 97.75 87 HIS A O 1
ATOM 700 N N . GLU A 1 88 ? -5.503 -8.046 0.526 1.00 97.88 88 GLU A N 1
ATOM 701 C CA . GLU A 1 88 ? -5.363 -9.395 1.071 1.00 97.88 88 GLU A CA 1
ATOM 702 C C . GLU A 1 88 ? -4.313 -9.469 2.186 1.00 97.88 88 GLU A C 1
ATOM 704 O O . GLU A 1 88 ? -4.553 -10.026 3.262 1.00 97.88 88 GLU A O 1
ATOM 709 N N . LYS A 1 89 ? -3.160 -8.824 1.985 1.00 98.25 89 LYS A N 1
ATOM 710 C CA . LYS A 1 89 ? -2.114 -8.749 3.011 1.00 98.25 89 LYS A CA 1
ATOM 711 C C . LYS A 1 89 ? -2.547 -7.933 4.225 1.00 98.25 89 LYS A C 1
ATOM 713 O O . LYS A 1 89 ? -2.237 -8.334 5.343 1.00 98.25 89 LYS A O 1
ATOM 718 N N . LEU A 1 90 ? -3.297 -6.846 4.041 1.00 97.81 90 LEU A N 1
ATOM 719 C CA . LEU A 1 90 ? -3.866 -6.072 5.148 1.00 97.81 90 LEU A CA 1
ATOM 720 C C . LEU A 1 90 ? -4.892 -6.892 5.941 1.00 97.81 90 LEU A C 1
ATOM 722 O O . LEU A 1 90 ? -4.825 -6.895 7.170 1.00 97.81 90 LEU A O 1
ATOM 726 N N . ARG A 1 91 ? -5.787 -7.633 5.270 1.00 97.56 91 ARG A N 1
ATOM 727 C CA . ARG A 1 91 ? -6.737 -8.546 5.933 1.00 97.56 91 ARG A CA 1
ATOM 728 C C . ARG A 1 91 ? -6.013 -9.594 6.760 1.00 97.56 91 ARG A C 1
ATOM 730 O O . ARG A 1 91 ? -6.353 -9.780 7.922 1.00 97.56 91 ARG A O 1
ATOM 737 N N . SER A 1 92 ? -4.995 -10.224 6.181 1.00 97.38 92 SER A N 1
ATOM 738 C CA . SER A 1 92 ? -4.182 -11.233 6.863 1.00 97.38 92 SER A CA 1
ATOM 739 C C . SER A 1 92 ? -3.436 -10.647 8.068 1.00 97.38 92 SER A C 1
ATOM 741 O O . SER A 1 92 ? -3.509 -11.192 9.167 1.00 97.38 92 SER A O 1
ATOM 743 N N . LYS A 1 93 ? -2.763 -9.502 7.891 1.00 97.31 93 LYS A N 1
ATOM 744 C CA . LYS A 1 93 ? -1.968 -8.837 8.935 1.00 97.31 93 LYS A CA 1
ATOM 745 C C . LYS A 1 93 ? -2.821 -8.374 10.115 1.00 97.31 93 LYS A C 1
ATOM 747 O O . LYS A 1 93 ? -2.396 -8.494 11.260 1.00 97.31 93 LYS A O 1
ATOM 752 N N . TYR A 1 94 ? -4.018 -7.860 9.843 1.00 97.00 94 TYR A N 1
ATOM 753 C CA . TYR A 1 94 ? -4.899 -7.269 10.851 1.00 97.00 94 TYR A CA 1
ATOM 754 C C . TYR A 1 94 ? -6.135 -8.114 11.164 1.00 97.00 94 TYR A C 1
ATOM 756 O O . TYR A 1 94 ? -7.120 -7.612 11.710 1.00 97.00 94 TYR A O 1
ATOM 764 N N . ALA A 1 95 ? -6.079 -9.413 10.870 1.00 96.06 95 ALA A N 1
ATOM 765 C CA . ALA A 1 95 ? -7.216 -10.314 11.005 1.00 96.06 95 ALA A CA 1
ATOM 766 C C . ALA A 1 95 ? -7.782 -10.343 12.438 1.00 96.06 95 ALA A C 1
ATOM 768 O O . ALA A 1 95 ? -8.993 -10.412 12.629 1.00 96.06 95 ALA A O 1
ATOM 769 N N . SER A 1 96 ? -6.920 -10.231 13.455 1.00 92.88 96 SER A N 1
ATOM 770 C CA . SER A 1 96 ? -7.327 -10.173 14.865 1.00 92.88 96 SER A CA 1
ATOM 771 C C . SER A 1 96 ? -8.095 -8.899 15.231 1.00 92.88 96 SER A C 1
ATOM 773 O O . SER A 1 96 ? -8.964 -8.944 16.094 1.00 92.88 96 SER A O 1
ATOM 775 N N . CYS A 1 97 ? -7.792 -7.767 14.593 1.00 92.69 97 CYS A N 1
ATOM 776 C CA . CYS A 1 97 ? -8.501 -6.506 14.818 1.00 92.69 97 CYS A CA 1
ATOM 777 C C . CYS A 1 97 ? -9.839 -6.496 14.077 1.00 92.69 97 CYS A C 1
ATOM 779 O O . CYS A 1 97 ? -10.844 -6.052 14.618 1.00 92.69 97 CYS A O 1
ATOM 781 N N . LEU A 1 98 ? -9.869 -7.039 12.857 1.00 92.94 98 LEU A N 1
ATOM 782 C CA . LEU A 1 98 ? -11.079 -7.094 12.034 1.00 92.94 98 LEU A CA 1
ATOM 783 C C . LEU A 1 98 ? -12.147 -8.044 12.595 1.00 92.94 98 LEU A C 1
ATOM 785 O O . LEU A 1 98 ? -13.332 -7.785 12.399 1.00 92.94 98 LEU A O 1
ATOM 789 N N . ARG A 1 99 ? -11.732 -9.112 13.292 1.00 93.12 99 ARG A N 1
ATOM 790 C CA . ARG A 1 99 ? -12.616 -10.082 13.966 1.00 93.12 99 ARG A CA 1
ATOM 791 C C . ARG A 1 99 ? -13.044 -9.675 15.377 1.00 93.12 99 ARG A C 1
ATOM 793 O O . ARG A 1 99 ? -13.704 -10.464 16.045 1.00 93.12 99 ARG A O 1
ATOM 800 N N . MET A 1 100 ? -12.622 -8.511 15.863 1.00 88.44 100 MET A N 1
ATOM 801 C CA . MET A 1 100 ? -12.996 -8.080 17.205 1.00 88.44 100 MET A CA 1
ATOM 802 C C . MET A 1 100 ? -14.522 -7.908 17.288 1.00 88.44 100 MET A C 1
ATOM 804 O O . MET A 1 100 ? -15.090 -7.312 16.365 1.00 88.44 100 MET A O 1
ATOM 808 N N . PRO A 1 101 ? -15.180 -8.427 18.341 1.00 86.44 101 PRO A N 1
ATOM 809 C CA . PRO A 1 101 ? -16.611 -8.227 18.521 1.00 86.44 101 PRO A CA 1
ATOM 810 C C . PRO A 1 101 ? -16.927 -6.738 18.687 1.00 86.44 101 PRO A C 1
ATOM 812 O O . PRO A 1 101 ? -16.071 -5.952 19.107 1.00 86.44 101 PRO A O 1
ATOM 815 N N . ALA A 1 102 ? -18.152 -6.361 18.325 1.00 84.81 102 ALA A N 1
ATOM 816 C CA . ALA A 1 102 ? -18.706 -5.093 18.772 1.00 84.81 102 ALA A CA 1
ATOM 817 C C . ALA A 1 102 ? -18.908 -5.184 20.288 1.00 84.81 102 ALA A C 1
ATOM 819 O O . ALA A 1 102 ? -19.345 -6.223 20.774 1.00 84.81 102 ALA A O 1
ATOM 820 N N . TRP A 1 103 ? -18.519 -4.128 20.993 1.00 87.12 103 TRP A N 1
ATOM 821 C CA . TRP A 1 103 ? -18.744 -3.985 22.424 1.00 87.12 103 TRP A CA 1
ATOM 822 C C . TRP A 1 103 ? -19.753 -2.871 22.607 1.00 87.12 103 TRP A C 1
ATOM 824 O O . TRP A 1 103 ? -19.542 -1.774 22.077 1.00 87.12 103 TRP A O 1
ATOM 834 N N . GLU A 1 104 ? -20.819 -3.156 23.337 1.00 87.62 104 GLU A N 1
ATOM 835 C CA . GLU A 1 104 ? -21.758 -2.132 23.765 1.00 87.62 104 GLU A CA 1
ATOM 836 C C . GLU A 1 104 ? -21.183 -1.363 24.962 1.00 87.62 104 GLU A C 1
ATOM 838 O O . GLU A 1 104 ? -20.344 -1.866 25.714 1.00 87.62 104 GLU A O 1
ATOM 843 N N . GLU A 1 105 ? -21.607 -0.113 25.142 1.00 86.25 105 GLU A N 1
ATOM 844 C CA . GLU A 1 105 ? -21.023 0.758 26.170 1.00 86.25 105 GLU A CA 1
ATOM 845 C C . GLU A 1 105 ? -21.231 0.197 27.588 1.00 86.25 105 GLU A C 1
ATOM 847 O O . GLU A 1 105 ? -20.313 0.225 28.404 1.00 86.25 105 GLU A O 1
ATOM 852 N N . ASN A 1 106 ? -22.385 -0.420 27.851 1.00 88.94 106 ASN A N 1
ATOM 853 C CA . ASN A 1 106 ? -22.673 -1.075 29.127 1.00 88.94 106 ASN A CA 1
ATOM 854 C C . ASN A 1 106 ? -21.759 -2.286 29.400 1.00 88.94 106 ASN A C 1
ATOM 856 O O . ASN A 1 106 ? -21.406 -2.525 30.5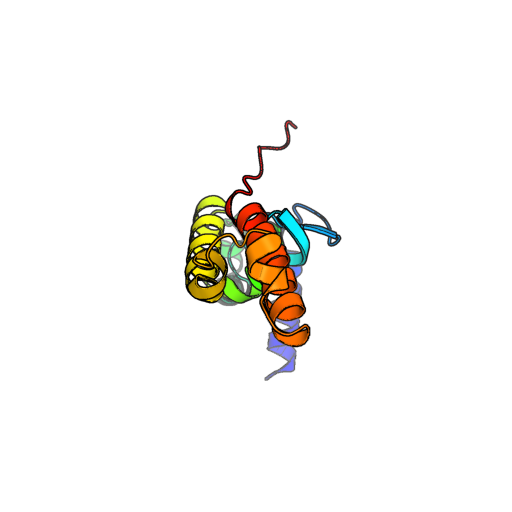48 1.00 88.94 106 ASN A O 1
ATOM 860 N N . GLU A 1 107 ? -21.338 -3.028 28.369 1.00 87.88 107 GLU A N 1
ATOM 861 C CA . GLU A 1 107 ? -20.384 -4.138 28.526 1.00 87.88 107 GLU A CA 1
ATOM 862 C C . GLU A 1 107 ? -18.973 -3.626 28.843 1.00 87.88 107 GLU A C 1
ATOM 864 O O . GLU A 1 107 ? -18.204 -4.289 29.538 1.00 87.88 107 GLU A O 1
ATOM 869 N N . LEU A 1 108 ? -18.614 -2.440 28.339 1.00 89.69 108 LEU A N 1
ATOM 870 C CA . LEU A 1 108 ? -17.334 -1.803 28.645 1.00 89.69 108 LEU A CA 1
ATOM 871 C C . LEU A 1 108 ? -17.294 -1.289 30.085 1.00 89.69 108 LEU A C 1
ATOM 873 O O . LEU A 1 108 ? -16.261 -1.427 30.739 1.00 89.69 108 LEU A O 1
ATOM 877 N N . GLU A 1 109 ? -18.393 -0.727 30.591 1.00 90.94 109 GLU A N 1
ATOM 878 C CA . GLU A 1 109 ? -18.486 -0.186 31.954 1.00 90.94 109 GLU A CA 1
ATOM 879 C C . GLU A 1 109 ? -18.208 -1.236 33.044 1.00 90.94 109 GLU A C 1
ATOM 881 O O . GLU A 1 109 ? -17.664 -0.895 34.096 1.00 90.94 109 GLU A O 1
ATOM 886 N N . GLU A 1 110 ? -18.482 -2.515 32.773 1.00 91.00 110 GLU A N 1
ATOM 887 C CA . GLU A 1 110 ? -18.181 -3.638 33.673 1.00 91.00 110 GLU A CA 1
ATOM 888 C C . GLU A 1 110 ? -16.682 -3.995 33.736 1.00 91.00 110 GLU A C 1
ATOM 890 O O . GLU A 1 110 ? -16.237 -4.734 34.620 1.00 91.00 110 GLU A O 1
ATOM 895 N N . LEU A 1 111 ? -15.872 -3.473 32.811 1.00 92.62 111 LEU A N 1
ATOM 896 C CA . LEU A 1 111 ? -14.444 -3.767 32.712 1.00 92.62 111 LEU A CA 1
ATOM 897 C C . LEU A 1 111 ? -13.594 -2.741 33.462 1.00 92.62 111 LEU A C 1
ATOM 899 O O . LEU A 1 111 ? -13.957 -1.584 33.642 1.00 92.62 111 LEU A O 1
ATOM 903 N N . GLY A 1 112 ? -12.373 -3.134 33.827 1.00 95.50 112 GLY A N 1
ATOM 904 C CA . GLY A 1 112 ? -11.388 -2.182 34.340 1.00 95.50 112 GLY A CA 1
ATOM 905 C C . GLY A 1 112 ? -10.979 -1.146 33.281 1.00 95.50 112 GLY A C 1
ATOM 906 O O . GLY A 1 112 ? -10.808 -1.481 32.108 1.00 95.50 112 GLY A O 1
ATOM 907 N N . ARG A 1 113 ? -10.729 0.099 33.708 1.00 93.56 113 ARG A N 1
ATOM 908 C CA . ARG A 1 113 ? -10.405 1.257 32.843 1.00 93.56 113 ARG A CA 1
ATOM 909 C C . ARG A 1 113 ? -9.359 0.977 31.754 1.00 93.56 113 ARG A C 1
ATOM 911 O O . ARG A 1 113 ? -9.563 1.323 30.598 1.00 93.56 113 ARG A O 1
ATOM 918 N N . ASN A 1 114 ? -8.269 0.289 32.095 1.00 95.12 114 ASN A N 1
ATOM 919 C CA . ASN A 1 114 ? -7.211 -0.035 31.128 1.00 95.12 114 ASN A CA 1
ATOM 920 C C . ASN A 1 114 ? -7.707 -0.933 29.982 1.00 95.12 114 ASN A C 1
ATOM 922 O O . ASN A 1 114 ? -7.255 -0.803 28.843 1.00 95.12 114 ASN A O 1
ATOM 926 N N . LEU A 1 115 ? -8.618 -1.863 30.280 1.00 92.31 115 LEU A N 1
ATOM 927 C CA . LEU A 1 115 ? -9.192 -2.755 29.280 1.00 92.31 115 LEU A CA 1
ATOM 928 C C . LEU A 1 115 ? -10.210 -2.011 28.408 1.00 92.31 115 LEU A C 1
ATOM 930 O O . LEU A 1 115 ? -10.187 -2.189 27.191 1.00 92.31 115 LEU A O 1
ATOM 934 N N . GLN A 1 116 ? -11.013 -1.120 28.999 1.00 93.25 116 GLN A N 1
ATOM 935 C CA . GLN A 1 116 ? -11.908 -0.225 28.256 1.00 93.25 116 GLN A CA 1
ATOM 936 C C . GLN A 1 116 ? -11.135 0.604 27.221 1.00 93.25 116 GLN A C 1
ATOM 938 O O . GLN A 1 116 ? -11.460 0.588 26.033 1.00 93.25 116 GLN A O 1
ATOM 943 N N . ASP A 1 117 ? -10.060 1.271 27.650 1.00 93.56 117 ASP A N 1
ATOM 944 C CA . ASP A 1 117 ? -9.227 2.108 26.781 1.00 93.56 117 ASP A CA 1
ATOM 945 C C . ASP A 1 117 ? -8.579 1.288 25.652 1.00 93.56 117 ASP A C 1
ATOM 947 O O . ASP A 1 117 ? -8.499 1.741 24.501 1.00 93.56 117 ASP A O 1
ATOM 951 N N . ASN A 1 118 ? -8.166 0.049 25.946 1.00 92.88 118 ASN A N 1
ATOM 952 C CA . ASN A 1 118 ? -7.630 -0.867 24.942 1.00 92.88 118 ASN A CA 1
ATOM 953 C C . ASN A 1 118 ? -8.681 -1.247 23.892 1.00 92.88 118 ASN A C 1
ATOM 955 O O . ASN A 1 118 ? -8.402 -1.165 22.693 1.00 92.88 118 ASN A O 1
ATOM 959 N N . ILE A 1 119 ? -9.881 -1.640 24.327 1.00 93.12 119 ILE A N 1
ATOM 960 C CA . ILE A 1 119 ? -10.966 -2.044 23.429 1.00 93.12 119 ILE A CA 1
ATOM 961 C C . ILE A 1 119 ? -11.382 -0.868 22.547 1.00 93.12 119 ILE A C 1
ATOM 963 O O . ILE A 1 119 ? -11.404 -1.013 21.325 1.00 93.12 119 ILE A O 1
ATOM 967 N N . ARG A 1 120 ? -11.605 0.319 23.124 1.00 92.94 120 ARG A N 1
ATOM 968 C CA . ARG A 1 120 ? -11.962 1.531 22.367 1.00 92.94 120 ARG A CA 1
ATOM 969 C C . ARG A 1 120 ? -10.914 1.866 21.307 1.00 92.94 120 ARG A C 1
ATOM 971 O O . ARG A 1 120 ? -11.255 2.053 20.139 1.00 92.94 120 ARG A O 1
ATOM 978 N N . SER A 1 121 ? -9.634 1.852 21.677 1.00 92.94 121 SER A N 1
ATOM 979 C CA . SER A 1 121 ? -8.530 2.112 20.742 1.00 92.94 121 SER A CA 1
ATOM 980 C C . SER A 1 121 ? -8.500 1.102 19.591 1.00 92.94 121 SER A C 1
ATOM 982 O O . SER A 1 121 ? -8.338 1.472 18.424 1.00 92.94 121 SER A O 1
ATOM 984 N N . ARG A 1 122 ? -8.703 -0.185 19.892 1.00 92.75 122 ARG A N 1
ATOM 985 C CA . ARG A 1 122 ? -8.767 -1.243 18.876 1.00 92.75 122 ARG A CA 1
ATOM 986 C C . ARG A 1 122 ? -10.006 -1.128 17.993 1.00 92.75 122 ARG A C 1
ATOM 988 O O . ARG A 1 122 ? -9.898 -1.421 16.805 1.00 92.75 122 ARG A O 1
ATOM 995 N N . SER A 1 123 ? -11.140 -0.673 18.523 1.00 92.56 123 SER A N 1
ATOM 996 C CA . SER A 1 123 ? -12.378 -0.456 17.763 1.00 92.56 123 SER A CA 1
ATOM 997 C C . SER A 1 123 ? -12.206 0.668 16.749 1.00 92.56 123 SER A C 1
ATOM 999 O O . SER A 1 123 ? -12.518 0.484 15.571 1.00 92.56 123 SER A O 1
ATOM 1001 N N . VAL A 1 124 ? -11.618 1.793 1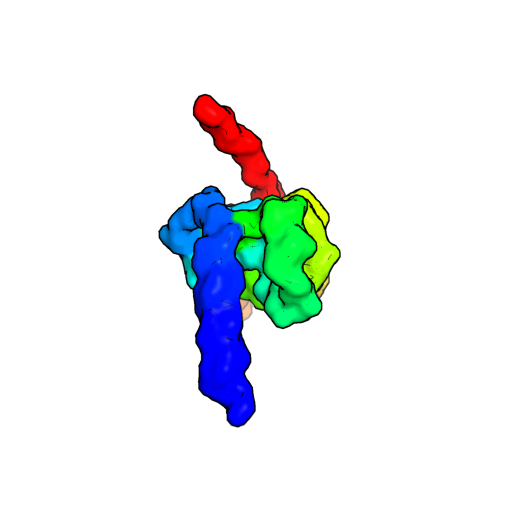7.172 1.00 92.88 124 VAL A N 1
ATOM 1002 C CA . VAL A 1 124 ? -11.272 2.913 16.282 1.00 92.88 124 VAL A CA 1
ATOM 1003 C C . VAL A 1 124 ? -10.321 2.445 15.181 1.00 92.88 124 VAL A C 1
ATOM 1005 O O . VAL A 1 124 ? -10.565 2.686 13.997 1.00 92.88 124 VAL A O 1
ATOM 1008 N N . PHE A 1 125 ? -9.275 1.702 15.545 1.00 94.31 125 PHE A N 1
ATOM 1009 C CA . PHE A 1 125 ? -8.329 1.157 14.576 1.00 94.31 125 PHE A CA 1
ATOM 1010 C C . PHE A 1 125 ? -8.978 0.161 13.599 1.00 94.31 125 PHE A C 1
ATOM 1012 O O . PHE A 1 125 ? -8.712 0.206 12.398 1.00 94.31 125 PHE A O 1
ATOM 1019 N N . ALA A 1 126 ? -9.860 -0.720 14.079 1.00 94.31 126 ALA A N 1
ATOM 1020 C CA . ALA A 1 126 ? -10.592 -1.663 13.238 1.00 94.31 126 ALA A CA 1
ATOM 1021 C C . ALA A 1 126 ? -11.532 -0.944 12.260 1.00 94.31 126 ALA A C 1
ATOM 1023 O O . ALA A 1 126 ? -11.606 -1.344 11.099 1.00 94.31 126 ALA A O 1
ATOM 1024 N N . SER A 1 127 ? -12.205 0.126 12.695 1.00 93.81 127 SER A N 1
ATOM 1025 C CA . SER A 1 127 ? -13.021 0.978 11.821 1.00 93.81 127 SER A CA 1
ATOM 1026 C C . SER A 1 127 ? -12.177 1.575 10.693 1.00 93.81 127 SER A C 1
ATOM 1028 O O . SER A 1 127 ? -12.442 1.338 9.516 1.00 93.81 127 SER 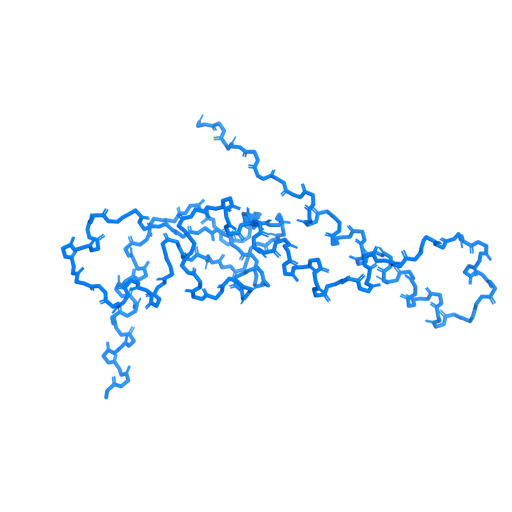A O 1
ATOM 1030 N N . HIS A 1 128 ? -11.056 2.200 11.052 1.00 94.88 128 HIS A N 1
ATOM 1031 C CA . HIS A 1 128 ? -10.111 2.760 10.092 1.00 94.88 128 HIS A CA 1
ATOM 1032 C C . HIS A 1 128 ? -9.576 1.717 9.090 1.00 94.88 128 HIS A C 1
ATOM 1034 O O . HIS A 1 128 ? -9.429 1.989 7.898 1.00 94.88 128 HIS A O 1
ATOM 1040 N N . LEU A 1 129 ? -9.296 0.490 9.541 1.00 96.19 129 LEU A N 1
ATOM 1041 C CA . LEU A 1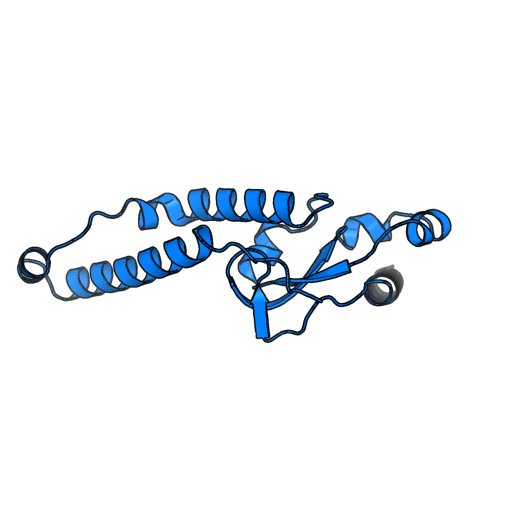 129 ? -8.898 -0.601 8.648 1.00 96.19 129 LEU A CA 1
ATOM 1042 C C . LEU A 1 129 ? -10.009 -1.013 7.677 1.00 96.19 129 LEU A C 1
ATOM 1044 O O . LEU A 1 129 ? -9.709 -1.339 6.528 1.00 96.19 129 LEU A O 1
ATOM 1048 N N . ARG A 1 130 ? -11.275 -1.009 8.108 1.00 95.06 130 ARG A N 1
ATOM 1049 C CA . ARG A 1 130 ? -12.412 -1.303 7.223 1.00 95.06 130 ARG A CA 1
ATOM 1050 C C . ARG A 1 130 ? -12.540 -0.246 6.130 1.00 95.06 130 ARG A C 1
ATOM 1052 O O . ARG A 1 130 ? -12.691 -0.632 4.974 1.00 95.06 130 ARG A O 1
ATOM 1059 N N . ASP A 1 131 ? -12.352 1.032 6.452 1.00 95.00 131 ASP A N 1
ATOM 1060 C CA . ASP A 1 131 ? -12.340 2.121 5.461 1.00 95.00 131 ASP A CA 1
ATOM 1061 C C . ASP A 1 131 ? -11.231 1.933 4.419 1.00 95.00 131 ASP A C 1
ATOM 1063 O O . ASP A 1 131 ? -11.433 2.070 3.210 1.00 95.00 131 ASP A O 1
ATOM 1067 N N . ARG A 1 132 ? -10.039 1.530 4.871 1.00 96.38 132 ARG A N 1
ATOM 1068 C CA . ARG A 1 132 ? -8.913 1.216 3.980 1.00 96.38 132 ARG A CA 1
ATOM 1069 C C . ARG A 1 132 ? -9.212 0.060 3.028 1.00 96.38 132 ARG A C 1
ATOM 1071 O O . ARG A 1 132 ? -8.769 0.088 1.879 1.00 96.38 132 ARG A O 1
ATOM 1078 N N . LEU A 1 133 ? -9.919 -0.961 3.511 1.00 96.44 133 LEU A N 1
ATOM 1079 C CA . LEU A 1 133 ? -10.266 -2.169 2.756 1.00 96.44 133 LEU A CA 1
ATOM 1080 C C . LEU A 1 133 ? -11.486 -1.984 1.845 1.00 96.44 133 LEU A C 1
ATOM 1082 O O . LEU A 1 133 ? -11.609 -2.706 0.857 1.00 96.44 133 LEU A O 1
ATOM 1086 N N . SER A 1 134 ? -12.373 -1.036 2.146 1.00 94.88 134 SER A N 1
ATOM 1087 C CA . SER A 1 134 ? -13.502 -0.673 1.282 1.00 94.88 134 SER A CA 1
ATOM 1088 C C . SER A 1 134 ? -13.105 0.322 0.186 1.00 94.88 134 SER A C 1
ATOM 1090 O O . SER A 1 134 ? -13.834 0.490 -0.793 1.00 94.88 134 SER A O 1
ATOM 1092 N N . PHE A 1 135 ? -11.927 0.947 0.303 1.00 93.81 135 PHE A N 1
ATOM 1093 C CA . PHE A 1 135 ? -11.459 1.955 -0.637 1.00 93.81 135 PHE A CA 1
ATOM 1094 C C . PHE A 1 135 ? -11.399 1.451 -2.087 1.00 93.81 135 PHE A C 1
ATOM 1096 O O . PHE A 1 135 ? -10.608 0.574 -2.458 1.00 93.81 135 PHE A O 1
ATOM 1103 N N . HIS A 1 136 ? -12.161 2.120 -2.951 1.00 85.81 136 HIS A N 1
ATOM 1104 C CA . HIS A 1 136 ? -12.065 2.001 -4.396 1.00 85.81 136 HIS A CA 1
ATOM 1105 C C . HIS A 1 136 ? -11.803 3.378 -5.014 1.00 85.81 136 HIS A C 1
ATOM 1107 O O . HIS A 1 136 ? -12.618 4.296 -4.956 1.00 85.81 136 HIS A O 1
ATOM 1113 N N . ARG A 1 137 ? -10.652 3.545 -5.672 1.00 70.94 137 ARG A N 1
ATOM 1114 C CA . ARG A 1 137 ? -10.394 4.776 -6.429 1.00 70.94 137 ARG A CA 1
ATOM 1115 C C . ARG A 1 137 ? -11.261 4.774 -7.694 1.00 70.94 137 ARG A C 1
ATOM 1117 O O . ARG A 1 137 ? -10.949 4.049 -8.641 1.00 70.94 137 ARG A O 1
ATOM 1124 N N . SER A 1 138 ? -12.339 5.556 -7.707 1.00 57.97 138 SER A N 1
ATOM 1125 C CA . SER A 1 138 ? -13.116 5.836 -8.922 1.00 57.97 138 SER A CA 1
ATOM 1126 C C . SER A 1 138 ? -12.239 6.601 -9.918 1.00 57.97 138 SER A C 1
ATOM 1128 O O . SER A 1 138 ? -11.426 7.436 -9.516 1.00 57.97 138 SER A O 1
ATOM 1130 N N . LYS A 1 139 ? -12.339 6.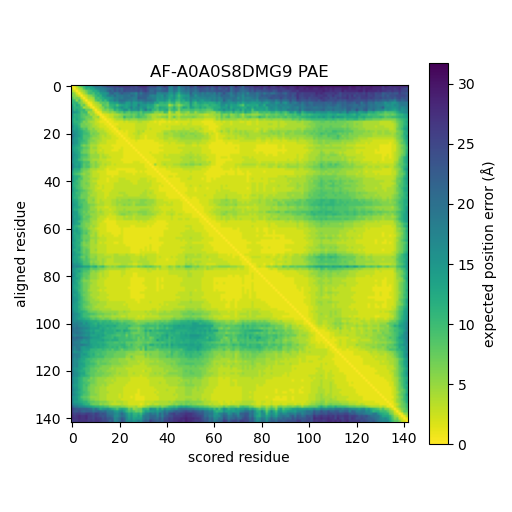285 -11.218 1.00 51.19 139 LYS A N 1
ATOM 1131 C CA . LYS A 1 139 ? -11.553 6.967 -12.262 1.00 51.19 139 LYS A CA 1
ATOM 1132 C C . LYS A 1 139 ? -11.777 8.480 -12.129 1.00 51.19 139 LYS A C 1
ATOM 1134 O O . LYS A 1 139 ? -12.924 8.916 -12.200 1.00 51.19 139 LYS A O 1
ATOM 1139 N N . ARG A 1 140 ? -10.706 9.273 -11.965 1.00 48.47 140 ARG A N 1
ATOM 1140 C CA . ARG A 1 140 ? -10.787 10.723 -12.205 1.00 48.47 140 ARG A CA 1
ATOM 1141 C C . ARG A 1 140 ? -11.299 10.885 -13.640 1.00 48.47 140 ARG A C 1
ATOM 1143 O O . ARG A 1 140 ? -10.654 10.390 -14.567 1.00 48.47 140 ARG A O 1
ATOM 1150 N N . ARG A 1 141 ? -12.492 11.467 -13.808 1.00 37.62 141 ARG A N 1
ATOM 1151 C CA . ARG A 1 141 ? -12.924 11.976 -15.114 1.00 37.62 141 ARG A CA 1
ATOM 1152 C C . ARG A 1 141 ? -11.881 13.020 -15.523 1.00 37.62 141 ARG A C 1
ATOM 1154 O O . ARG A 1 141 ? -11.466 13.805 -14.672 1.00 37.62 141 ARG A O 1
ATOM 1161 N N . LYS A 1 142 ? -11.380 12.862 -16.749 1.00 35.97 142 LYS A N 1
ATOM 1162 C CA . LYS A 1 142 ? -10.410 13.760 -17.379 1.00 35.97 142 LYS A CA 1
ATOM 1163 C C . LYS A 1 142 ? -10.914 15.194 -17.341 1.00 35.97 142 LYS A C 1
ATOM 1165 O O . LYS A 1 142 ? -12.145 15.352 -17.502 1.00 35.97 142 LYS A O 1
#

Sequence (142 aa):
MVLHRRKAFLMDDCAYDIMGREGDPCVYCGQESSGHDHVPPLAYISKLDEETKNHLNLRKFPACRECNSILGDILLKDIRSRRAYVHEKLRSKYASCLRMPAWEENELEELGRNLQDNIRSRSVFASHLRDRLSFHRSKRRK

Mean predicted aligned error: 6.3 Å

Radius of gyration: 19.84 Å; Cα contacts (8 Å, |Δi|>4): 165; chains: 1; bounding box: 54×25×60 Å

Solvent-accessible surface area (backbone atoms only — not comparable to full-atom values): 8133 Å² total; per-residue (Å²): 121,70,69,63,56,56,54,51,54,55,58,59,58,68,66,36,47,72,72,59,47,67,62,36,57,9,72,53,35,54,46,64,10,75,36,67,37,53,32,59,19,62,80,58,57,75,74,55,56,70,72,64,52,74,76,52,82,42,36,27,36,20,20,21,63,67,57,40,63,71,49,61,71,57,88,48,87,44,71,68,62,45,27,53,54,42,45,51,50,49,49,64,74,41,42,73,50,68,66,52,76,89,76,56,70,74,66,41,69,78,45,58,68,72,57,36,54,50,51,53,53,46,49,55,51,30,52,54,50,50,54,29,64,68,44,71,81,72,79,78,78,129

Foldseek 3Di:
DVVVLVVLLVVLVVLADEPDDQQAQAQQFGDGFPFWAWQQHSVVVSPDDPVVVVPDHIYIYGHHPLLNVQCPNPNDRDSVVSNVSSLVVLCVVCVVLLPDDDDDPVNLVPDDPVVSVVSVVSVVVNVSSVSRNPDDDDDDDD